Protein AF-A0A7V4T640-F1 (afdb_monomer_lite)

pLDDT: mean 89.94, std 7.11, range [56.88, 97.62]

Secondary structure (DSSP, 8-state):
-HHHHHHHHHHHHHHGGGGS-TT-HHHHHHHHHHHHHHHHHHHHH-TTT-TT------S-TTSHHHHHHHHHHHHHH-HHHHHHHHHHHHHHH-----TTTTTHHHHHHHTSHHHHHHHHHHHHHS-TT---

Radius of gyration: 20.15 Å; chains: 1; bounding box: 39×39×56 Å

Structure (mmCIF, N/CA/C/O backbone):
data_AF-A0A7V4T640-F1
#
_entry.id   AF-A0A7V4T640-F1
#
loop_
_atom_site.group_PDB
_atom_site.id
_atom_site.type_symbol
_atom_site.label_atom_id
_atom_site.label_alt_id
_atom_site.label_comp_id
_atom_site.label_asym_id
_atom_site.label_entity_id
_atom_site.label_seq_id
_atom_site.pdbx_PDB_ins_code
_atom_site.Cartn_x
_atom_site.Cartn_y
_atom_site.Cartn_z
_atom_site.occupancy
_atom_site.B_iso_or_equiv
_atom_site.auth_seq_id
_atom_site.auth_comp_id
_atom_site.auth_asym_id
_atom_site.auth_atom_id
_atom_site.pdbx_PDB_model_num
ATOM 1 N N . MET A 1 1 ? 20.403 11.510 8.994 1.00 77.81 1 MET A N 1
ATOM 2 C CA . MET A 1 1 ? 19.279 12.417 8.668 1.00 77.81 1 MET A CA 1
ATOM 3 C C . MET A 1 1 ? 18.228 11.742 7.777 1.00 77.81 1 MET A C 1
ATOM 5 O O . MET A 1 1 ? 17.092 11.651 8.213 1.00 77.81 1 MET A O 1
ATOM 9 N N . PHE A 1 2 ? 18.583 11.184 6.607 1.00 89.44 2 PHE A N 1
ATOM 10 C CA . PHE A 1 2 ? 17.614 10.564 5.676 1.00 89.44 2 PHE A CA 1
ATOM 11 C C . PHE A 1 2 ? 16.810 9.381 6.238 1.00 89.44 2 PHE A C 1
ATOM 13 O O . PHE A 1 2 ? 15.598 9.355 6.077 1.00 89.44 2 PHE A O 1
ATOM 20 N N . VAL A 1 3 ? 17.445 8.433 6.938 1.00 92.88 3 VAL A N 1
ATOM 21 C CA . VAL A 1 3 ? 16.736 7.265 7.506 1.00 92.88 3 VAL A CA 1
ATOM 22 C C . VAL A 1 3 ? 15.681 7.684 8.534 1.00 92.88 3 VAL A C 1
ATOM 24 O O . VAL A 1 3 ? 14.588 7.137 8.541 1.00 92.88 3 VAL A O 1
ATOM 27 N N . GLY A 1 4 ? 15.979 8.692 9.362 1.00 95.12 4 GLY A N 1
ATOM 28 C CA . GLY A 1 4 ? 15.017 9.231 10.328 1.00 95.12 4 GLY A CA 1
ATOM 29 C C . GLY A 1 4 ? 13.835 9.927 9.650 1.00 95.12 4 GLY A C 1
ATOM 30 O O . GLY A 1 4 ? 12.693 9.660 10.006 1.00 95.12 4 GLY A O 1
ATOM 31 N N . LEU A 1 5 ? 14.099 10.756 8.631 1.00 95.69 5 LEU A N 1
ATOM 32 C CA . LEU A 1 5 ? 13.056 11.435 7.855 1.00 95.69 5 LEU A CA 1
ATOM 33 C C . LEU A 1 5 ? 12.131 10.431 7.150 1.00 95.69 5 LEU A C 1
ATOM 35 O O . LEU A 1 5 ? 10.918 10.476 7.336 1.00 95.69 5 LEU A O 1
ATOM 39 N N . PHE A 1 6 ? 12.693 9.498 6.376 1.00 93.25 6 PHE A N 1
ATOM 40 C CA . PHE A 1 6 ? 11.899 8.492 5.663 1.00 93.25 6 PHE A CA 1
ATOM 41 C C . PHE A 1 6 ? 11.215 7.506 6.615 1.00 93.25 6 PHE A C 1
ATOM 43 O O . PHE A 1 6 ? 10.091 7.090 6.348 1.00 93.25 6 PHE A O 1
ATOM 50 N N . GLY A 1 7 ? 11.846 7.182 7.748 1.00 95.19 7 GLY A N 1
ATOM 51 C CA . GLY A 1 7 ? 11.229 6.385 8.805 1.00 95.19 7 GLY A CA 1
ATOM 52 C C . GLY A 1 7 ? 10.002 7.071 9.408 1.00 95.19 7 GLY A C 1
ATOM 53 O O . GLY A 1 7 ? 8.974 6.427 9.595 1.00 95.19 7 GLY A O 1
ATOM 54 N N . MET A 1 8 ? 10.068 8.385 9.645 1.00 95.56 8 MET A N 1
ATOM 55 C CA . MET A 1 8 ? 8.925 9.158 10.136 1.00 95.56 8 MET A CA 1
ATOM 56 C C . MET A 1 8 ? 7.799 9.237 9.098 1.00 95.56 8 MET A C 1
ATOM 58 O O . MET A 1 8 ? 6.649 8.996 9.453 1.00 95.56 8 MET A O 1
ATOM 62 N N . ILE A 1 9 ? 8.117 9.483 7.821 1.00 94.62 9 ILE A N 1
ATOM 63 C CA . ILE A 1 9 ? 7.123 9.478 6.730 1.00 94.62 9 ILE A CA 1
ATOM 64 C C . ILE A 1 9 ? 6.413 8.118 6.652 1.00 94.62 9 ILE A C 1
ATOM 66 O O . ILE A 1 9 ? 5.186 8.065 6.581 1.00 94.62 9 ILE A O 1
ATOM 70 N N . ALA A 1 10 ? 7.165 7.015 6.720 1.00 93.12 10 ALA A N 1
ATOM 71 C CA . ALA A 1 10 ? 6.593 5.671 6.722 1.00 93.12 10 ALA A CA 1
ATOM 72 C C . ALA A 1 10 ? 5.712 5.418 7.958 1.00 93.12 10 ALA A C 1
ATOM 74 O O . ALA A 1 10 ? 4.621 4.870 7.822 1.00 93.12 10 ALA A O 1
ATOM 75 N N . SER A 1 11 ? 6.149 5.853 9.144 1.00 94.88 11 SER A N 1
ATOM 76 C CA . SER A 1 11 ? 5.387 5.721 10.394 1.00 94.88 11 SER A CA 1
ATOM 77 C C . SER A 1 11 ? 4.051 6.469 10.341 1.00 94.88 11 SER A C 1
ATOM 79 O O . SER A 1 11 ? 3.015 5.897 10.672 1.00 94.88 11 SER A O 1
ATOM 81 N N . VAL A 1 12 ? 4.052 7.714 9.849 1.00 94.44 12 VAL A N 1
ATOM 82 C CA . VAL A 1 12 ? 2.828 8.512 9.650 1.00 94.44 12 VAL A CA 1
ATOM 83 C C . VAL A 1 12 ? 1.911 7.874 8.602 1.00 94.44 12 VAL A C 1
ATOM 85 O O . VAL A 1 12 ? 0.696 7.883 8.752 1.00 94.44 12 VAL A O 1
ATOM 88 N N . GLY A 1 13 ? 2.465 7.265 7.552 1.00 92.44 13 GLY A N 1
ATOM 89 C CA . GLY A 1 13 ? 1.666 6.485 6.605 1.00 92.44 13 GLY A CA 1
ATOM 90 C C . GLY A 1 13 ? 0.991 5.283 7.275 1.00 92.44 13 GLY A C 1
ATOM 91 O O . GLY A 1 13 ? -0.216 5.087 7.130 1.00 92.44 13 GLY A O 1
ATOM 92 N N . LEU A 1 14 ? 1.761 4.509 8.045 1.00 93.75 14 LEU A N 1
ATOM 93 C CA . LEU A 1 14 ? 1.299 3.308 8.744 1.00 93.75 14 LEU A CA 1
ATOM 94 C C . LEU A 1 14 ? 0.318 3.599 9.884 1.00 93.75 14 LEU A C 1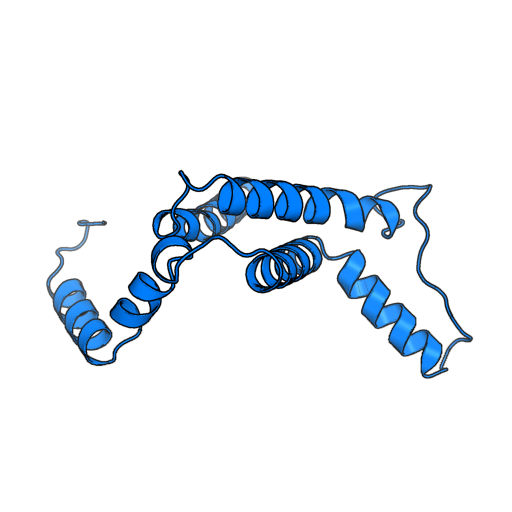
ATOM 96 O O . LEU A 1 14 ? -0.506 2.737 10.184 1.00 93.75 14 LEU A O 1
ATOM 100 N N . SER A 1 15 ? 0.357 4.779 10.511 1.00 93.62 15 SER A N 1
ATOM 101 C CA . SER A 1 15 ? -0.591 5.126 11.578 1.00 93.62 15 SER A CA 1
ATOM 102 C C . SER A 1 15 ? -2.040 5.172 11.083 1.00 93.62 15 SER A C 1
ATOM 104 O O . SER A 1 15 ? -2.945 4.893 11.862 1.00 93.62 15 SER A O 1
ATOM 106 N N . ASN A 1 16 ? -2.275 5.379 9.781 1.00 90.94 16 ASN A N 1
ATOM 107 C CA . ASN A 1 16 ? -3.607 5.237 9.180 1.00 90.94 16 ASN A CA 1
ATOM 108 C C . ASN A 1 16 ? -4.167 3.808 9.278 1.00 90.94 16 ASN A C 1
ATOM 110 O O . ASN A 1 16 ? -5.369 3.614 9.154 1.00 90.94 16 ASN A O 1
ATOM 114 N N . LEU A 1 17 ? -3.343 2.786 9.527 1.00 92.62 17 LEU A N 1
ATOM 115 C CA . LEU A 1 17 ? -3.848 1.432 9.775 1.00 92.62 17 LEU A CA 1
ATOM 116 C C . LEU A 1 17 ? -4.503 1.294 11.156 1.00 92.62 17 LEU A C 1
ATOM 118 O O . LEU A 1 17 ? -5.201 0.314 11.391 1.00 92.62 17 LEU A O 1
ATOM 122 N N . GLN A 1 18 ? -4.324 2.264 12.061 1.00 91.94 18 GLN A N 1
ATOM 123 C CA . GLN A 1 18 ? -4.932 2.236 13.397 1.00 91.94 18 GLN A CA 1
ATOM 124 C C . GLN A 1 18 ? -6.459 2.388 13.361 1.00 91.94 18 GLN A C 1
ATOM 126 O O . GLN A 1 18 ? -7.134 1.901 14.263 1.00 91.94 18 GLN A O 1
ATOM 131 N N . ILE A 1 19 ? -7.008 3.028 12.324 1.00 90.88 19 ILE A N 1
ATOM 132 C CA . ILE A 1 19 ? -8.461 3.154 12.118 1.00 90.88 19 ILE A CA 1
ATOM 133 C C . ILE A 1 19 ? -9.066 1.948 11.379 1.00 90.88 19 ILE A C 1
ATOM 135 O O . ILE A 1 19 ? -10.283 1.859 11.238 1.00 90.88 19 ILE A O 1
ATOM 139 N N . VAL A 1 20 ? -8.234 1.021 10.896 1.00 92.25 20 VAL A N 1
ATOM 140 C CA . VAL A 1 20 ? -8.653 -0.207 10.208 1.00 92.25 20 VAL A CA 1
ATOM 141 C C . VAL A 1 20 ? -8.743 -1.345 11.226 1.00 92.25 20 VAL A C 1
ATOM 143 O O . VAL A 1 20 ? -7.915 -1.459 12.130 1.00 92.25 20 VAL A O 1
ATOM 146 N N . ASN A 1 21 ? -9.719 -2.245 11.077 1.00 94.12 21 ASN A N 1
ATOM 147 C CA . ASN A 1 21 ? -9.809 -3.417 11.946 1.00 94.12 21 ASN A CA 1
ATOM 148 C C . ASN A 1 21 ? -8.707 -4.439 11.605 1.00 94.12 21 ASN A C 1
ATOM 150 O O . ASN A 1 21 ? -8.853 -5.252 10.686 1.00 94.12 21 ASN A O 1
ATOM 154 N N . MET A 1 22 ? -7.623 -4.417 12.384 1.00 93.94 22 MET A N 1
ATOM 155 C CA . MET A 1 22 ? -6.474 -5.324 12.256 1.00 93.94 22 MET A CA 1
ATOM 156 C C . MET A 1 22 ? -6.698 -6.718 12.869 1.00 93.94 22 MET A C 1
ATOM 158 O O . MET A 1 22 ? -5.821 -7.568 12.760 1.00 93.94 22 MET A O 1
ATOM 162 N N . ASN A 1 23 ? -7.862 -6.996 13.469 1.00 93.38 23 ASN A N 1
ATOM 163 C CA . ASN A 1 23 ? -8.237 -8.357 13.881 1.00 93.38 23 ASN A CA 1
ATOM 164 C C . ASN A 1 23 ? -8.902 -9.148 12.744 1.00 93.38 23 ASN A C 1
ATOM 166 O O . ASN A 1 23 ? -9.020 -10.372 12.823 1.00 93.38 23 ASN A O 1
ATOM 170 N N . ASN A 1 24 ? -9.344 -8.470 11.680 1.00 93.19 24 ASN A N 1
ATOM 171 C CA . ASN A 1 24 ? -9.904 -9.134 10.513 1.00 93.19 24 ASN A CA 1
ATOM 172 C C . ASN A 1 24 ? -8.767 -9.738 9.667 1.00 93.19 24 ASN A C 1
ATOM 174 O O . ASN A 1 24 ? -7.940 -9.019 9.099 1.00 93.19 24 ASN A O 1
ATOM 178 N N . SER A 1 25 ? -8.744 -11.070 9.554 1.00 95.00 25 SER A N 1
ATOM 179 C CA . SER A 1 25 ? -7.719 -11.809 8.804 1.00 95.00 25 SER A CA 1
ATOM 180 C C . SER A 1 25 ? -7.634 -11.392 7.335 1.00 95.00 25 SER A C 1
ATOM 182 O O . SER A 1 25 ? -6.540 -11.377 6.771 1.00 95.00 25 SER A O 1
ATOM 184 N N . ARG A 1 26 ? -8.753 -10.978 6.726 1.00 95.06 26 ARG A N 1
ATOM 185 C CA . ARG A 1 26 ? -8.788 -10.453 5.356 1.00 95.06 26 ARG A CA 1
ATOM 186 C C . ARG A 1 26 ? -7.995 -9.150 5.236 1.00 95.06 26 ARG A C 1
ATOM 188 O O . ARG A 1 26 ? -7.251 -8.995 4.274 1.00 95.06 26 ARG A O 1
ATOM 195 N N . ASN A 1 27 ? -8.102 -8.236 6.202 1.00 94.94 27 ASN A N 1
ATOM 196 C CA . ASN A 1 27 ? -7.353 -6.973 6.178 1.00 94.94 27 ASN A CA 1
ATOM 197 C C . ASN A 1 27 ? -5.852 -7.214 6.376 1.00 94.94 27 ASN A C 1
ATOM 199 O O . ASN A 1 27 ? -5.041 -6.697 5.608 1.00 94.94 27 ASN A O 1
ATOM 203 N N . LEU A 1 28 ? -5.489 -8.062 7.345 1.00 95.25 28 LEU A N 1
ATOM 204 C CA . LEU A 1 28 ? -4.097 -8.467 7.569 1.00 95.25 28 LEU A CA 1
ATOM 205 C C . LEU A 1 28 ? -3.480 -9.108 6.321 1.00 95.25 28 LEU A C 1
ATOM 207 O O . LEU A 1 28 ? -2.352 -8.781 5.952 1.00 95.25 28 LEU A O 1
ATOM 211 N N . PHE A 1 29 ? -4.230 -9.988 5.654 1.00 95.94 29 PHE A N 1
ATOM 212 C CA . PHE A 1 29 ? -3.798 -10.630 4.418 1.00 95.94 29 PHE A CA 1
ATOM 213 C C . PHE A 1 29 ? -3.522 -9.610 3.308 1.00 95.94 29 PHE A C 1
ATOM 215 O O . PHE A 1 29 ? -2.461 -9.663 2.689 1.00 95.94 29 PHE A O 1
ATOM 222 N N . ILE A 1 30 ? -4.437 -8.660 3.084 1.00 96.75 30 ILE A N 1
ATOM 223 C CA . ILE A 1 30 ? -4.281 -7.628 2.049 1.00 96.75 30 ILE A CA 1
ATOM 224 C C . ILE A 1 30 ? -3.050 -6.769 2.317 1.00 96.75 30 ILE A C 1
ATOM 226 O O . ILE A 1 30 ? -2.252 -6.561 1.407 1.00 96.75 30 ILE A O 1
ATOM 230 N N . ILE A 1 31 ? -2.877 -6.308 3.556 1.00 95.88 31 ILE A N 1
ATOM 231 C CA . ILE A 1 31 ? -1.737 -5.474 3.949 1.00 95.88 31 ILE A CA 1
ATOM 232 C C . ILE A 1 31 ? -0.431 -6.237 3.716 1.00 95.88 31 ILE A C 1
ATOM 234 O O . ILE A 1 31 ? 0.456 -5.741 3.020 1.00 95.88 31 ILE A O 1
ATOM 238 N N . GLY A 1 32 ? -0.327 -7.459 4.246 1.00 95.81 32 GLY A N 1
ATOM 239 C CA . GLY A 1 32 ? 0.874 -8.280 4.107 1.00 95.81 32 GLY A CA 1
ATOM 240 C C . GLY A 1 32 ? 1.217 -8.574 2.647 1.00 95.81 32 GLY A C 1
ATOM 241 O O . GLY A 1 32 ? 2.362 -8.389 2.231 1.00 95.81 32 GLY A O 1
ATOM 242 N N . LEU A 1 33 ? 0.221 -8.972 1.851 1.00 97.38 33 LEU A N 1
ATOM 243 C CA . LEU A 1 33 ? 0.413 -9.278 0.437 1.00 97.38 33 LEU A CA 1
ATOM 244 C C . LEU A 1 33 ? 0.795 -8.029 -0.368 1.00 97.38 33 LEU A C 1
ATOM 246 O O . LEU A 1 33 ? 1.745 -8.080 -1.144 1.00 97.38 33 LEU A O 1
ATOM 250 N N . ALA A 1 34 ? 0.112 -6.900 -0.160 1.00 97.44 34 ALA A N 1
ATOM 251 C CA . ALA A 1 34 ? 0.397 -5.659 -0.873 1.00 97.44 34 ALA A CA 1
ATOM 252 C C . ALA A 1 34 ? 1.809 -5.134 -0.575 1.00 97.44 34 ALA A C 1
ATOM 254 O O . ALA A 1 34 ? 2.530 -4.777 -1.508 1.00 97.44 34 ALA A O 1
ATOM 255 N N . PHE A 1 35 ? 2.234 -5.142 0.695 1.00 95.94 35 PHE A N 1
ATOM 256 C CA . PHE A 1 35 ? 3.598 -4.755 1.066 1.00 95.94 35 PHE A CA 1
ATOM 257 C C . PHE A 1 35 ? 4.640 -5.677 0.438 1.00 95.94 35 PHE A C 1
ATOM 259 O O . PHE A 1 35 ? 5.625 -5.194 -0.121 1.00 95.94 35 PHE A O 1
ATOM 266 N N . PHE A 1 36 ? 4.420 -6.992 0.490 1.00 96.62 36 PHE A N 1
ATOM 267 C CA . PHE A 1 36 ? 5.350 -7.940 -0.112 1.00 96.62 36 PHE A CA 1
ATOM 268 C C . PHE A 1 36 ? 5.448 -7.743 -1.630 1.00 96.62 36 PHE A C 1
ATOM 270 O O . PHE A 1 36 ? 6.555 -7.648 -2.156 1.00 96.62 36 PHE A O 1
ATOM 277 N N . CYS A 1 37 ? 4.317 -7.578 -2.324 1.00 96.69 37 CYS A N 1
ATOM 278 C CA . CYS A 1 37 ? 4.290 -7.281 -3.756 1.00 96.69 37 CYS A CA 1
ATOM 279 C C . CYS A 1 37 ? 5.017 -5.972 -4.098 1.00 96.69 37 CYS A C 1
ATOM 281 O O . CYS A 1 37 ? 5.780 -5.937 -5.062 1.00 96.69 37 CYS A O 1
ATOM 283 N N . GLY A 1 38 ? 4.832 -4.909 -3.312 1.00 95.62 38 GLY A N 1
ATOM 284 C CA . GLY A 1 38 ? 5.524 -3.635 -3.522 1.00 95.62 38 GLY A CA 1
ATOM 285 C C . GLY A 1 38 ? 7.039 -3.704 -3.362 1.00 95.62 38 GLY A C 1
ATOM 286 O O . GLY A 1 38 ? 7.756 -2.907 -3.963 1.00 95.62 38 GLY A O 1
ATOM 287 N N . LEU A 1 39 ? 7.537 -4.671 -2.592 1.00 93.88 39 LEU A N 1
ATOM 288 C CA . LEU A 1 39 ? 8.967 -4.942 -2.457 1.00 93.88 39 LEU A CA 1
ATOM 289 C C . LEU A 1 39 ? 9.473 -5.910 -3.540 1.00 93.88 39 LEU A C 1
ATOM 291 O O . LEU A 1 39 ? 10.582 -5.740 -4.044 1.00 93.88 39 LEU A O 1
ATOM 295 N N . SER A 1 40 ? 8.674 -6.913 -3.919 1.00 94.25 40 SER A N 1
ATOM 296 C CA . SER A 1 40 ? 9.105 -8.001 -4.803 1.00 94.25 40 SER A CA 1
ATOM 297 C C . SER A 1 40 ? 8.954 -7.690 -6.293 1.00 94.25 40 SER A C 1
ATOM 299 O O . SER A 1 40 ? 9.811 -8.069 -7.088 1.00 94.25 40 SER A O 1
ATOM 301 N N . VAL A 1 41 ? 7.875 -7.018 -6.702 1.00 94.81 41 VAL A N 1
ATOM 302 C CA . VAL A 1 41 ? 7.583 -6.750 -8.120 1.00 94.81 41 VAL A CA 1
ATOM 303 C C . VAL A 1 41 ? 8.628 -5.822 -8.743 1.00 94.81 41 VAL A C 1
ATOM 305 O O . VAL A 1 41 ? 9.158 -6.190 -9.795 1.00 94.81 41 VAL A O 1
ATOM 308 N N . PRO A 1 42 ? 9.036 -4.700 -8.110 1.00 94.00 42 PRO A N 1
ATOM 309 C CA . PRO A 1 42 ? 10.096 -3.865 -8.667 1.00 94.00 42 PRO A CA 1
ATOM 310 C C . PRO A 1 42 ? 11.397 -4.626 -8.906 1.00 94.00 42 PRO A C 1
ATOM 312 O O . PRO A 1 42 ? 12.087 -4.347 -9.880 1.00 94.00 42 PRO A O 1
ATOM 315 N N . TYR A 1 43 ? 11.717 -5.618 -8.069 1.00 93.06 43 TYR A N 1
ATOM 316 C CA . TYR A 1 43 ? 12.918 -6.437 -8.227 1.00 93.06 43 TYR A CA 1
ATOM 317 C C . TYR A 1 43 ? 12.920 -7.252 -9.532 1.00 93.06 43 TYR A C 1
ATOM 319 O O . TYR A 1 43 ? 13.978 -7.481 -10.112 1.00 93.06 43 TYR A O 1
ATOM 327 N N . HIS A 1 44 ? 11.746 -7.662 -10.022 1.00 92.31 44 HIS A N 1
ATOM 328 C CA . HIS A 1 44 ? 11.621 -8.420 -11.269 1.00 92.31 44 HIS A CA 1
ATOM 329 C C . HIS A 1 44 ? 11.722 -7.539 -12.521 1.00 92.31 44 HIS A C 1
ATOM 331 O O . HIS A 1 44 ? 12.205 -7.995 -13.554 1.00 92.31 44 HIS A O 1
ATOM 337 N N . PHE A 1 45 ? 11.279 -6.283 -12.442 1.00 92.25 45 PHE A N 1
ATOM 338 C CA . PHE A 1 45 ? 11.185 -5.403 -13.611 1.00 92.25 45 PHE A CA 1
ATOM 339 C C . PHE A 1 45 ? 12.273 -4.331 -13.667 1.00 92.25 45 PHE A C 1
ATOM 341 O O . PHE A 1 45 ? 12.466 -3.745 -14.726 1.00 92.25 45 PHE A O 1
ATOM 348 N N . ASN A 1 46 ? 12.984 -4.047 -12.570 1.00 92.81 46 ASN A N 1
ATOM 349 C CA . ASN A 1 46 ? 13.975 -2.973 -12.503 1.00 92.81 46 ASN A CA 1
ATOM 350 C C . ASN A 1 46 ? 15.415 -3.504 -12.689 1.00 92.81 46 ASN A C 1
ATOM 352 O O . ASN A 1 46 ? 15.957 -4.111 -11.759 1.00 92.81 46 ASN A O 1
ATOM 356 N N . PRO A 1 47 ? 16.087 -3.206 -13.820 1.00 88.69 47 PRO A N 1
ATOM 357 C CA . PRO A 1 47 ? 17.472 -3.625 -14.067 1.00 88.69 47 PRO A CA 1
ATOM 358 C C . PRO A 1 47 ? 18.492 -3.055 -13.076 1.00 88.69 47 PRO A C 1
ATOM 360 O O . PRO A 1 47 ? 19.584 -3.596 -12.939 1.00 88.69 47 PRO A O 1
ATOM 363 N N . MET A 1 48 ? 18.152 -1.975 -12.361 1.00 88.44 48 MET A N 1
ATOM 364 C CA . MET A 1 48 ? 19.007 -1.426 -11.304 1.00 88.44 48 MET A CA 1
ATOM 365 C C . MET A 1 48 ? 18.952 -2.248 -10.010 1.00 88.44 48 MET A C 1
AT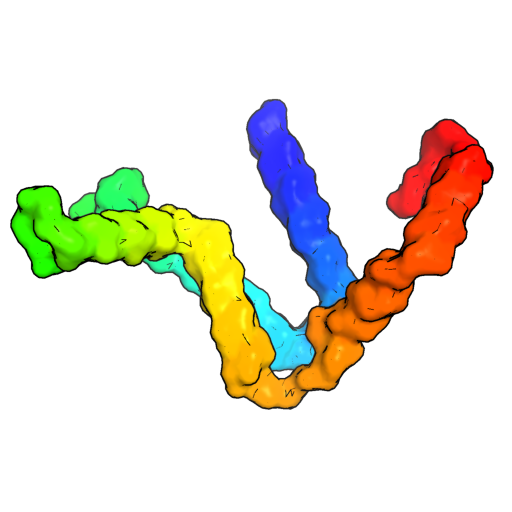OM 367 O O . MET A 1 48 ? 19.860 -2.142 -9.191 1.00 88.44 48 MET A O 1
ATOM 371 N N . LEU A 1 49 ? 17.894 -3.042 -9.807 1.00 87.69 49 LEU A N 1
ATOM 372 C CA . LEU A 1 49 ? 17.710 -3.873 -8.612 1.00 87.69 49 LEU A CA 1
ATOM 373 C C . LEU A 1 49 ? 18.158 -5.323 -8.833 1.00 87.69 49 LEU A C 1
ATOM 375 O O . LEU A 1 49 ? 18.610 -5.969 -7.888 1.00 87.69 49 LEU A O 1
ATOM 379 N N . SER A 1 50 ? 18.050 -5.836 -10.061 1.00 89.50 50 SER A N 1
ATOM 380 C CA . SER A 1 50 ? 18.449 -7.202 -10.402 1.00 89.50 50 SER A CA 1
ATOM 381 C C . SER A 1 50 ? 19.023 -7.296 -11.811 1.00 89.50 50 SER A C 1
ATOM 383 O O . SER A 1 50 ? 18.437 -6.793 -12.765 1.00 89.50 50 SER A O 1
ATOM 385 N N . ALA A 1 51 ? 20.128 -8.032 -11.958 1.00 87.19 51 ALA A N 1
ATOM 386 C CA . ALA A 1 51 ? 20.709 -8.344 -13.266 1.00 87.19 51 ALA A CA 1
ATOM 387 C C . ALA A 1 51 ? 19.811 -9.262 -14.117 1.00 87.19 51 ALA A C 1
ATOM 389 O O . ALA A 1 51 ? 19.928 -9.274 -15.337 1.00 87.19 51 ALA A O 1
ATOM 390 N N . ASN A 1 52 ? 18.905 -10.008 -13.476 1.00 89.19 52 ASN A N 1
ATOM 391 C CA . ASN A 1 52 ? 17.943 -10.888 -14.143 1.00 89.19 52 ASN A CA 1
ATOM 392 C C . ASN A 1 52 ? 16.589 -10.201 -14.383 1.00 89.19 52 ASN A C 1
ATOM 394 O O . ASN A 1 52 ? 15.614 -10.881 -14.705 1.00 89.19 52 ASN A O 1
ATOM 398 N N . ALA A 1 53 ? 16.494 -8.885 -14.167 1.00 89.81 53 ALA A N 1
ATOM 399 C CA . ALA A 1 53 ? 15.248 -8.167 -14.377 1.00 89.81 53 ALA A CA 1
ATOM 400 C C . ALA A 1 53 ? 14.853 -8.169 -15.859 1.00 89.81 53 ALA A C 1
ATOM 402 O O . ALA A 1 53 ? 15.701 -8.041 -16.744 1.00 89.81 53 ALA A O 1
ATOM 403 N N . VAL A 1 54 ? 13.552 -8.268 -16.119 1.00 89.00 54 VAL A N 1
ATOM 404 C CA . VAL A 1 54 ? 12.991 -8.301 -17.472 1.00 89.00 54 VAL A CA 1
ATOM 405 C C . VAL A 1 54 ? 12.240 -6.990 -17.720 1.00 89.00 54 VAL A C 1
ATOM 407 O O . VAL A 1 54 ? 11.080 -6.874 -17.323 1.00 89.00 54 VAL A O 1
ATOM 410 N N . PRO A 1 55 ? 12.874 -5.972 -18.332 1.00 87.25 55 PRO A N 1
ATOM 411 C CA . PRO A 1 55 ? 12.184 -4.733 -18.664 1.00 87.25 55 PRO A CA 1
ATOM 412 C C . PRO A 1 55 ? 11.119 -4.980 -19.739 1.00 87.25 55 PRO A C 1
ATOM 414 O O . PRO A 1 55 ? 11.311 -5.767 -20.669 1.00 87.25 55 PRO A O 1
ATOM 417 N N . LEU A 1 56 ? 9.996 -4.278 -19.631 1.00 87.38 56 LEU A N 1
ATOM 418 C CA . LEU A 1 56 ? 8.922 -4.332 -20.611 1.00 87.38 56 LEU A CA 1
ATOM 419 C C . LEU A 1 56 ? 9.308 -3.533 -21.858 1.00 87.38 56 LEU A C 1
ATOM 421 O O . LEU A 1 56 ? 9.398 -2.304 -21.817 1.00 87.38 56 LEU A O 1
ATOM 425 N N . VAL A 1 57 ? 9.476 -4.232 -22.981 1.00 86.62 57 VAL A N 1
ATOM 426 C CA . VAL A 1 57 ? 9.648 -3.631 -24.310 1.00 86.62 57 VAL A CA 1
ATOM 427 C C . VAL A 1 57 ? 8.691 -4.317 -25.277 1.00 86.62 57 VAL A C 1
ATOM 429 O O . VAL A 1 57 ? 8.955 -5.415 -25.762 1.00 86.62 57 VAL A O 1
ATOM 432 N N . TRP A 1 58 ? 7.537 -3.694 -25.513 1.00 86.56 58 TRP A N 1
ATOM 433 C CA . TRP A 1 58 ? 6.463 -4.281 -26.326 1.00 86.56 58 TRP A CA 1
ATOM 434 C C . TRP A 1 58 ? 6.438 -3.822 -27.787 1.00 86.56 58 TRP A C 1
ATOM 436 O O . TRP A 1 58 ? 5.722 -4.416 -28.589 1.00 86.56 58 TRP A O 1
ATOM 446 N N . GLY A 1 59 ? 7.176 -2.773 -28.157 1.00 85.56 59 GLY A N 1
ATOM 447 C CA . GLY A 1 59 ? 7.125 -2.223 -29.511 1.00 85.56 59 GLY A CA 1
ATOM 448 C C . GLY A 1 59 ? 8.314 -1.339 -29.862 1.00 85.56 59 GLY A C 1
ATOM 449 O O . GLY A 1 59 ? 9.171 -1.058 -29.028 1.00 85.56 59 GLY A O 1
ATOM 450 N N . GLU A 1 60 ? 8.353 -0.890 -31.115 1.00 87.25 60 GLU A N 1
ATOM 451 C CA . GLU A 1 60 ? 9.433 -0.045 -31.627 1.00 87.25 60 GLU A CA 1
ATOM 452 C C . GLU A 1 60 ? 9.430 1.357 -31.002 1.00 87.25 60 GLU A C 1
ATOM 454 O O . GLU A 1 60 ? 8.388 1.888 -30.591 1.00 87.25 60 GLU A O 1
ATOM 459 N N . ALA A 1 61 ? 10.610 1.979 -30.956 1.00 83.06 61 ALA A N 1
ATOM 460 C CA . ALA A 1 61 ? 10.792 3.321 -30.419 1.00 83.06 61 ALA A CA 1
ATOM 461 C C . ALA A 1 61 ? 9.898 4.341 -31.146 1.00 83.06 61 ALA A C 1
ATOM 463 O O . ALA A 1 61 ? 9.847 4.388 -32.371 1.00 83.06 61 ALA A O 1
ATOM 464 N N . GLY A 1 62 ? 9.181 5.166 -30.379 1.00 84.50 62 GLY A N 1
ATOM 465 C CA . GLY A 1 62 ? 8.241 6.161 -30.911 1.00 84.50 62 GLY A CA 1
ATOM 466 C C . GLY A 1 62 ? 6.833 5.634 -31.211 1.00 84.50 62 GLY A C 1
ATOM 467 O O . GLY A 1 62 ? 5.939 6.436 -31.471 1.00 84.50 62 GLY A O 1
ATOM 468 N N . SER A 1 63 ? 6.591 4.322 -31.126 1.00 92.69 63 SER A N 1
ATOM 469 C CA . SER A 1 63 ? 5.237 3.769 -31.252 1.00 92.69 63 SER A CA 1
ATOM 470 C C . SER A 1 63 ? 4.392 4.018 -29.996 1.00 92.69 63 SER A C 1
ATOM 472 O O . SER A 1 63 ? 4.901 4.036 -28.872 1.00 92.69 63 SER A O 1
ATOM 474 N N . LEU A 1 64 ? 3.068 4.130 -30.170 1.00 91.19 64 LEU A N 1
ATOM 475 C CA . LEU A 1 64 ? 2.118 4.201 -29.051 1.00 91.19 64 LEU A CA 1
ATOM 476 C C . LEU A 1 64 ? 2.246 2.980 -28.124 1.00 91.19 64 LEU A C 1
ATOM 478 O O . LEU A 1 64 ? 2.173 3.115 -26.905 1.00 91.19 64 LEU A O 1
ATOM 482 N N . VAL A 1 65 ? 2.504 1.801 -28.699 1.00 92.50 65 VAL A N 1
ATOM 483 C CA . VAL A 1 65 ? 2.713 0.548 -27.959 1.00 92.50 65 VAL A CA 1
ATOM 484 C C . VAL A 1 65 ? 3.935 0.640 -27.040 1.00 92.50 65 VAL A C 1
ATOM 486 O O . VAL A 1 65 ? 3.864 0.220 -25.886 1.00 92.50 65 VAL A O 1
ATOM 489 N N . ASN A 1 66 ? 5.032 1.252 -27.496 1.00 92.19 66 ASN A N 1
ATOM 490 C CA . ASN A 1 66 ? 6.214 1.455 -26.659 1.00 92.19 66 ASN A CA 1
ATOM 491 C C . ASN A 1 66 ? 5.978 2.492 -25.548 1.00 92.19 66 ASN A C 1
ATOM 493 O O . ASN A 1 66 ? 6.452 2.317 -24.429 1.00 92.19 66 ASN A O 1
ATOM 497 N N . THR A 1 67 ? 5.197 3.544 -25.808 1.00 92.81 67 THR A N 1
ATOM 498 C CA . THR A 1 67 ? 4.797 4.492 -24.754 1.00 92.81 67 THR A CA 1
ATOM 499 C C . THR A 1 67 ? 3.996 3.798 -23.654 1.00 92.81 67 THR A C 1
ATOM 501 O O . THR A 1 67 ? 4.279 4.005 -22.475 1.00 92.81 67 THR A O 1
ATOM 504 N N . LEU A 1 68 ? 3.050 2.925 -24.016 1.00 93.88 68 LEU A N 1
ATOM 505 C CA . LEU A 1 68 ? 2.329 2.107 -23.037 1.00 93.88 68 LEU A CA 1
ATOM 506 C C . LEU A 1 68 ? 3.289 1.196 -22.263 1.00 93.88 68 LEU A C 1
ATOM 508 O O . LEU A 1 68 ? 3.227 1.169 -21.036 1.00 93.88 68 LEU A O 1
ATOM 512 N N . SER A 1 69 ? 4.220 0.533 -22.956 1.00 93.88 69 SER A N 1
ATOM 513 C CA . SER A 1 69 ? 5.268 -0.291 -22.336 1.00 93.88 69 SER A CA 1
ATOM 514 C C . SER A 1 69 ? 6.027 0.477 -21.249 1.00 93.88 69 SER A C 1
ATOM 516 O O . SER A 1 69 ? 6.172 -0.012 -20.132 1.00 93.88 69 SER A O 1
ATOM 518 N N . ASN A 1 70 ? 6.427 1.720 -21.533 1.00 93.69 70 ASN A N 1
ATOM 519 C CA . ASN A 1 70 ? 7.133 2.579 -20.581 1.00 93.69 70 ASN A CA 1
ATOM 520 C C . ASN A 1 70 ? 6.268 2.985 -19.380 1.00 93.69 70 ASN A C 1
ATOM 522 O O . ASN A 1 70 ? 6.773 3.054 -18.261 1.00 93.69 70 ASN A O 1
ATOM 526 N N . ILE A 1 71 ? 4.972 3.235 -19.587 1.00 94.75 71 ILE A N 1
ATOM 527 C CA . ILE A 1 71 ? 4.038 3.539 -18.493 1.00 94.75 71 ILE A CA 1
ATOM 528 C C . ILE A 1 71 ? 3.915 2.328 -17.561 1.00 94.75 71 ILE A C 1
ATOM 530 O O . ILE A 1 71 ? 4.069 2.469 -16.347 1.00 94.75 71 ILE A O 1
ATOM 534 N N . PHE A 1 72 ? 3.698 1.131 -18.114 1.00 94.31 72 PHE A N 1
ATOM 535 C CA . PHE A 1 72 ? 3.641 -0.097 -17.317 1.00 94.31 72 PHE A CA 1
ATOM 536 C C . PHE A 1 72 ? 4.968 -0.372 -16.608 1.00 94.31 72 PHE A C 1
ATOM 538 O O . PHE A 1 72 ? 4.972 -0.699 -15.422 1.00 94.31 72 PHE A O 1
ATOM 545 N N . GLN A 1 73 ? 6.091 -0.164 -17.294 1.00 94.50 73 GLN A N 1
ATOM 546 C CA . GLN A 1 73 ? 7.423 -0.276 -16.712 1.00 94.50 73 GLN A CA 1
ATOM 547 C C . GLN A 1 73 ? 7.596 0.672 -15.514 1.00 94.50 73 GLN A C 1
ATOM 549 O O . GLN A 1 73 ? 8.055 0.251 -14.451 1.00 94.50 73 GLN A O 1
ATOM 554 N N . ALA A 1 74 ? 7.200 1.940 -15.641 1.00 94.81 74 ALA A N 1
ATOM 555 C CA . ALA A 1 74 ? 7.285 2.912 -14.551 1.00 94.81 74 ALA A CA 1
ATOM 556 C C . ALA A 1 74 ? 6.436 2.493 -13.339 1.00 94.81 74 ALA A C 1
ATOM 558 O O . ALA A 1 74 ? 6.907 2.554 -12.203 1.00 94.81 74 ALA A O 1
ATOM 559 N N . ILE A 1 75 ? 5.215 2.002 -13.571 1.00 95.88 75 ILE A N 1
ATOM 560 C CA . ILE A 1 75 ? 4.332 1.526 -12.498 1.00 95.88 75 ILE A CA 1
ATOM 561 C C . ILE A 1 75 ? 4.944 0.313 -11.787 1.00 95.88 75 ILE A C 1
ATOM 563 O O . ILE A 1 75 ? 5.059 0.322 -10.563 1.00 95.88 75 ILE A O 1
ATOM 567 N N . LEU A 1 76 ? 5.378 -0.706 -12.534 1.00 94.50 76 LEU A N 1
ATOM 568 C CA . LEU A 1 76 ? 5.890 -1.961 -11.968 1.00 94.50 76 LEU A CA 1
ATOM 569 C C . LEU A 1 76 ? 7.229 -1.796 -11.244 1.00 94.50 76 LEU A C 1
ATOM 571 O O . LEU A 1 76 ? 7.516 -2.536 -10.307 1.00 94.50 76 LEU A O 1
ATOM 575 N N . THR A 1 77 ? 8.042 -0.820 -11.650 1.00 95.19 77 THR A N 1
ATOM 576 C CA . THR A 1 77 ? 9.299 -0.487 -10.961 1.00 95.19 77 THR A CA 1
ATOM 577 C C . THR A 1 77 ? 9.109 0.428 -9.750 1.00 95.19 77 THR A C 1
ATOM 579 O O . THR A 1 77 ? 10.023 0.544 -8.931 1.00 95.19 77 THR A O 1
ATOM 582 N N . THR A 1 78 ? 7.933 1.042 -9.585 1.00 95.56 78 THR A N 1
ATOM 583 C CA . THR A 1 78 ? 7.632 1.929 -8.456 1.00 95.56 78 THR A CA 1
ATOM 584 C C . THR A 1 78 ? 6.924 1.153 -7.351 1.00 95.56 78 THR A C 1
ATOM 586 O O . THR A 1 78 ? 5.708 0.969 -7.383 1.00 95.56 78 THR A O 1
ATOM 589 N N . GLY A 1 79 ? 7.671 0.737 -6.324 1.00 94.75 79 GLY A N 1
ATOM 590 C CA . GLY A 1 79 ? 7.139 -0.104 -5.241 1.00 94.75 79 GLY A CA 1
ATOM 591 C C . GLY A 1 79 ? 5.894 0.463 -4.553 1.00 94.75 79 GLY A C 1
ATOM 592 O O . GLY A 1 79 ? 4.935 -0.265 -4.328 1.00 94.75 79 GLY A O 1
ATOM 593 N N . MET A 1 80 ? 5.850 1.780 -4.311 1.00 94.94 80 MET A N 1
ATOM 594 C CA . MET A 1 80 ? 4.670 2.445 -3.735 1.00 94.94 80 MET A CA 1
ATOM 595 C C . MET A 1 80 ? 3.423 2.313 -4.622 1.00 94.94 80 MET A C 1
ATOM 597 O O . MET A 1 80 ? 2.334 2.068 -4.108 1.00 94.94 80 MET A O 1
ATOM 601 N N . ALA A 1 81 ? 3.581 2.442 -5.945 1.00 96.44 81 ALA A N 1
ATOM 602 C CA . ALA A 1 81 ? 2.476 2.312 -6.891 1.00 96.44 81 ALA A CA 1
ATOM 603 C C . ALA A 1 81 ? 1.951 0.873 -6.916 1.00 96.44 81 ALA A C 1
ATOM 605 O O . ALA A 1 81 ? 0.742 0.664 -6.841 1.00 96.44 81 ALA A O 1
ATOM 606 N N . VAL A 1 82 ? 2.851 -0.117 -6.942 1.00 97.25 82 VAL A N 1
ATOM 607 C CA . VAL A 1 82 ? 2.472 -1.534 -6.874 1.00 97.25 82 VAL A CA 1
ATOM 608 C C . VAL A 1 82 ? 1.721 -1.839 -5.576 1.00 97.25 82 VAL A C 1
ATOM 610 O O . VAL A 1 82 ? 0.636 -2.414 -5.641 1.00 97.25 82 VAL A O 1
ATOM 613 N N . THR A 1 83 ? 2.241 -1.422 -4.414 1.00 97.25 83 THR A N 1
ATOM 614 C CA . THR A 1 83 ? 1.556 -1.619 -3.124 1.00 97.25 83 THR A CA 1
ATOM 615 C 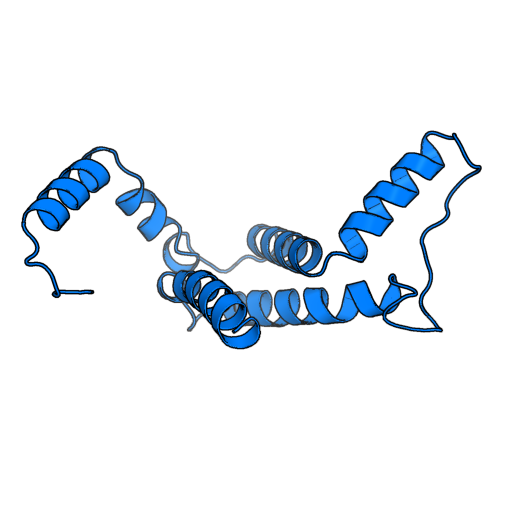C . THR A 1 83 ? 0.151 -1.024 -3.153 1.00 97.25 83 THR A C 1
ATOM 617 O O . THR A 1 83 ? -0.804 -1.706 -2.789 1.00 97.25 83 THR A O 1
ATOM 620 N N . ALA A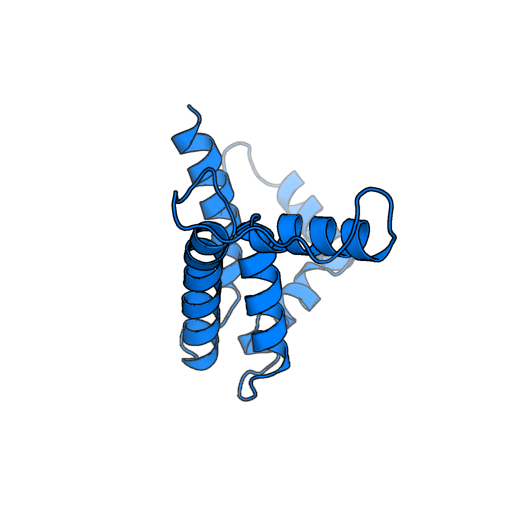 1 84 ? 0.009 0.223 -3.615 1.00 96.19 84 ALA A N 1
ATOM 621 C CA . ALA A 1 84 ? -1.275 0.918 -3.651 1.00 96.19 84 ALA A CA 1
ATOM 622 C C . ALA A 1 84 ? -2.284 0.232 -4.585 1.00 96.19 84 ALA A C 1
ATOM 624 O O . ALA A 1 84 ? -3.429 0.012 -4.193 1.00 96.19 84 ALA A O 1
ATOM 625 N N . ILE A 1 85 ? -1.859 -0.150 -5.793 1.00 97.50 85 ILE A N 1
ATOM 626 C CA . ILE A 1 85 ? -2.718 -0.829 -6.770 1.00 97.50 85 ILE A CA 1
ATOM 627 C C . ILE A 1 85 ? -3.172 -2.185 -6.225 1.00 97.50 85 ILE A C 1
ATOM 629 O O . ILE A 1 85 ? -4.365 -2.478 -6.246 1.00 97.50 85 ILE A O 1
ATOM 633 N N . ILE A 1 86 ? -2.254 -3.003 -5.700 1.00 97.62 86 ILE A N 1
ATOM 634 C CA . ILE A 1 86 ? -2.595 -4.329 -5.166 1.00 97.62 86 ILE A CA 1
ATOM 635 C C . ILE A 1 86 ? -3.510 -4.208 -3.945 1.00 97.62 86 ILE A C 1
ATOM 637 O O . ILE A 1 86 ? -4.528 -4.898 -3.888 1.00 97.62 86 ILE A O 1
ATOM 641 N N . ALA A 1 87 ? -3.203 -3.309 -3.006 1.00 96.50 87 ALA A N 1
ATOM 642 C CA . ALA A 1 87 ? -4.050 -3.070 -1.840 1.00 96.50 87 ALA A CA 1
ATOM 643 C C . ALA A 1 87 ? -5.465 -2.638 -2.254 1.00 96.50 87 ALA A C 1
ATOM 645 O O . ALA A 1 87 ? -6.440 -3.199 -1.764 1.00 96.50 87 ALA A O 1
ATOM 646 N N . MET A 1 88 ? -5.583 -1.703 -3.201 1.00 95.75 88 MET A N 1
ATOM 647 C CA . MET A 1 88 ? -6.868 -1.203 -3.692 1.00 95.75 88 MET A CA 1
ATOM 648 C C . MET A 1 88 ? -7.667 -2.275 -4.438 1.00 95.75 88 MET A C 1
ATOM 650 O O . MET A 1 88 ? -8.871 -2.417 -4.216 1.00 95.75 88 MET A O 1
ATOM 654 N N . LEU A 1 89 ? -7.019 -3.049 -5.311 1.00 96.94 89 LEU A N 1
ATOM 655 C CA . LEU A 1 89 ? -7.683 -4.125 -6.045 1.00 96.94 89 LEU A CA 1
ATOM 656 C C . LEU A 1 89 ? -8.208 -5.193 -5.088 1.00 96.94 89 LEU A C 1
ATOM 658 O O . LEU A 1 89 ? -9.376 -5.568 -5.171 1.00 96.94 89 LEU A O 1
ATOM 662 N N . LEU A 1 90 ? -7.375 -5.650 -4.152 1.00 96.06 90 LEU A N 1
ATOM 663 C CA . LEU A 1 90 ? -7.783 -6.663 -3.184 1.00 96.06 90 LEU A CA 1
ATOM 664 C C . LEU A 1 90 ? -8.823 -6.129 -2.197 1.00 96.06 90 LEU A C 1
ATOM 666 O O . LEU A 1 90 ? -9.710 -6.886 -1.800 1.00 96.06 90 LEU A O 1
ATOM 670 N N . ASP A 1 91 ? -8.768 -4.840 -1.845 1.00 94.62 91 ASP A N 1
ATOM 671 C CA . ASP A 1 91 ? -9.777 -4.239 -0.978 1.00 94.62 91 ASP A CA 1
ATOM 672 C C . ASP A 1 91 ? -11.174 -4.229 -1.630 1.00 94.62 91 ASP A C 1
ATOM 674 O O . ASP A 1 91 ? -12.197 -4.430 -0.973 1.00 94.62 91 ASP A O 1
ATOM 678 N N . ASN A 1 92 ? -11.248 -4.056 -2.945 1.00 93.56 92 ASN A N 1
ATOM 679 C CA . ASN A 1 92 ? -12.526 -4.087 -3.656 1.00 93.56 92 ASN A CA 1
ATOM 680 C C . ASN A 1 92 ? -12.964 -5.508 -4.030 1.00 93.56 92 ASN A C 1
ATOM 682 O O . ASN A 1 92 ? -14.161 -5.793 -4.050 1.00 93.56 92 ASN A O 1
ATOM 686 N N . LEU A 1 93 ? -12.012 -6.401 -4.305 1.00 94.19 93 LEU A N 1
ATOM 687 C CA . LEU A 1 93 ? -12.302 -7.746 -4.795 1.00 94.19 93 LEU A CA 1
ATOM 688 C C . LEU A 1 93 ? -12.674 -8.727 -3.676 1.00 94.19 93 LEU A C 1
ATOM 690 O O . LEU A 1 93 ? -13.537 -9.581 -3.876 1.00 94.19 93 LEU A O 1
ATOM 694 N N . LEU A 1 94 ? -12.025 -8.640 -2.509 1.00 92.44 94 LEU A N 1
ATOM 695 C CA . LEU A 1 94 ? -12.239 -9.598 -1.424 1.00 92.44 94 LEU A CA 1
ATOM 696 C C . LEU A 1 94 ? -13.426 -9.193 -0.533 1.00 92.44 94 LEU A C 1
ATOM 698 O O . LEU A 1 94 ? -13.377 -8.122 0.090 1.00 92.44 94 LEU A O 1
ATOM 702 N N . PRO A 1 95 ? -14.459 -10.053 -0.403 1.00 90.00 95 PRO A N 1
ATOM 703 C CA . PRO A 1 95 ? -15.570 -9.827 0.514 1.00 90.00 95 PRO A CA 1
ATOM 704 C C . PRO A 1 95 ? -15.153 -10.075 1.975 1.00 90.00 95 PRO A C 1
ATOM 706 O O . PRO A 1 95 ? -14.060 -10.563 2.254 1.00 90.00 95 PRO A O 1
ATOM 709 N N . GLY A 1 96 ? -16.047 -9.767 2.922 1.00 84.69 96 GLY A N 1
ATOM 710 C CA . GLY A 1 96 ? -15.849 -10.095 4.343 1.00 84.69 96 GLY A CA 1
ATOM 711 C C . GLY A 1 96 ? -15.295 -8.965 5.218 1.00 84.69 96 GLY A C 1
ATOM 712 O O . GLY A 1 96 ? -14.802 -9.232 6.311 1.00 84.69 96 GLY A O 1
ATOM 713 N N . ALA A 1 97 ? -15.380 -7.713 4.763 1.00 87.44 97 ALA A N 1
ATOM 714 C CA . ALA A 1 97 ? -15.093 -6.531 5.576 1.00 87.44 97 ALA A CA 1
ATOM 715 C C . ALA A 1 97 ? -16.226 -5.507 5.451 1.00 87.44 97 ALA A C 1
ATOM 717 O O . ALA A 1 97 ? -16.635 -5.173 4.333 1.00 87.44 97 ALA A O 1
ATOM 718 N N . THR A 1 98 ? -16.710 -5.014 6.591 1.00 90.00 98 THR A N 1
ATOM 719 C CA . THR A 1 98 ? -17.665 -3.897 6.667 1.00 90.00 98 THR A CA 1
ATOM 720 C C . THR A 1 98 ? -16.979 -2.558 6.362 1.00 90.00 98 THR A C 1
ATOM 722 O O . THR A 1 98 ? -15.752 -2.484 6.274 1.00 90.00 98 THR A O 1
ATOM 725 N N . LYS A 1 99 ? -17.754 -1.474 6.197 1.00 87.12 99 LYS A N 1
ATOM 726 C CA . LYS A 1 99 ? -17.189 -0.121 6.049 1.00 87.12 99 LYS A CA 1
ATOM 727 C C . LYS A 1 99 ? -16.367 0.292 7.276 1.00 87.12 99 LYS A C 1
ATOM 729 O O . LYS A 1 99 ? -15.262 0.807 7.106 1.00 87.12 99 LYS A O 1
ATOM 734 N N . ALA A 1 100 ? -16.865 0.000 8.479 1.00 87.94 100 ALA A N 1
ATOM 735 C CA . ALA A 1 100 ? -16.131 0.166 9.730 1.00 87.94 100 ALA A CA 1
ATOM 736 C C . ALA A 1 100 ? -14.801 -0.602 9.728 1.00 87.94 100 ALA A C 1
ATOM 738 O O . ALA A 1 100 ? -13.762 -0.033 10.046 1.00 87.94 100 ALA A O 1
ATOM 739 N N . ASP A 1 101 ? -14.803 -1.870 9.295 1.00 88.12 101 ASP A N 1
ATOM 740 C CA . ASP A 1 101 ? -13.585 -2.693 9.283 1.00 88.12 101 ASP A CA 1
ATOM 741 C C . ASP A 1 101 ? -12.492 -2.139 8.366 1.00 88.12 101 ASP A C 1
ATOM 743 O O . ASP A 1 101 ? -11.313 -2.396 8.604 1.00 88.12 101 ASP A O 1
ATOM 747 N N . ARG A 1 102 ? -12.872 -1.403 7.316 1.00 88.44 102 ARG A N 1
ATOM 748 C CA . ARG A 1 102 ? -11.955 -0.741 6.376 1.00 88.44 102 ARG A CA 1
ATOM 749 C C . ARG A 1 102 ? -11.507 0.647 6.849 1.00 88.44 102 ARG A C 1
ATOM 751 O O . ARG A 1 102 ? -10.725 1.288 6.158 1.00 88.44 102 ARG A O 1
ATOM 758 N N . GLY A 1 103 ? -12.023 1.129 7.982 1.00 88.62 103 GLY A N 1
ATOM 759 C CA . GLY A 1 103 ? -11.778 2.479 8.492 1.00 88.62 103 GLY A CA 1
ATOM 760 C C . GLY A 1 103 ? -12.544 3.585 7.759 1.00 88.62 103 GLY A C 1
ATOM 761 O O . GLY A 1 103 ? -12.342 4.759 8.055 1.00 88.62 103 GLY A O 1
ATOM 762 N N . LEU A 1 104 ? -13.446 3.243 6.830 1.00 88.50 104 LEU A N 1
ATOM 763 C CA . LEU A 1 104 ? -14.169 4.231 6.019 1.00 88.50 104 LEU A CA 1
ATOM 764 C C . LEU A 1 104 ? -15.128 5.081 6.856 1.00 88.50 104 LEU A C 1
ATOM 766 O O . LEU A 1 104 ? -15.296 6.257 6.574 1.00 88.50 104 LEU A O 1
ATOM 770 N N . GLU A 1 105 ? -15.716 4.517 7.911 1.00 89.44 105 GLU A N 1
ATOM 771 C CA . GLU A 1 105 ? -16.606 5.272 8.805 1.00 89.44 105 GLU A CA 1
ATOM 772 C C . GLU A 1 105 ? -15.859 6.310 9.650 1.00 89.44 105 GLU A C 1
ATOM 774 O O . GLU A 1 105 ? -16.417 7.358 9.961 1.00 89.44 105 GLU A O 1
ATOM 779 N N . ALA A 1 106 ? -14.606 6.033 10.028 1.00 85.44 106 ALA A N 1
ATOM 780 C CA . ALA A 1 106 ? -13.767 7.016 10.710 1.00 85.44 106 ALA A CA 1
ATOM 781 C C . ALA A 1 106 ? -13.440 8.175 9.757 1.00 85.44 106 ALA A C 1
ATOM 783 O O . ALA A 1 106 ? -13.640 9.333 10.106 1.00 85.44 106 ALA A O 1
ATOM 784 N N . TRP A 1 107 ? -13.070 7.851 8.514 1.00 83.38 107 TRP A N 1
ATOM 785 C CA . TRP A 1 107 ? -12.857 8.844 7.460 1.00 83.38 107 TRP A CA 1
ATOM 786 C C . TRP A 1 107 ? -14.101 9.684 7.161 1.00 83.38 107 TRP A C 1
ATOM 788 O O . TRP A 1 107 ? -13.990 10.896 7.018 1.00 83.38 107 TRP A O 1
ATOM 798 N N . GLU A 1 108 ? -15.281 9.068 7.077 1.00 85.94 108 GLU A N 1
ATOM 799 C CA . GLU A 1 108 ? -16.539 9.780 6.819 1.00 85.94 108 GLU A CA 1
ATOM 800 C C . GLU A 1 108 ? -16.883 10.772 7.946 1.00 85.94 108 GLU A C 1
ATOM 802 O O . GLU A 1 108 ? -17.468 11.812 7.663 1.00 85.94 108 GLU A O 1
ATOM 807 N N . LYS A 1 109 ? -16.503 10.491 9.201 1.00 83.69 109 LYS A N 1
ATOM 808 C CA . LYS A 1 109 ? -16.697 11.409 10.338 1.00 83.69 109 LYS A CA 1
ATOM 809 C C . LYS A 1 109 ? -15.680 12.547 10.341 1.00 83.69 109 LYS A C 1
ATOM 811 O O . LYS A 1 109 ? -16.065 13.709 10.455 1.00 83.69 109 LYS A O 1
ATOM 816 N N . ASP A 1 110 ? -14.405 12.208 10.175 1.00 80.81 110 ASP A N 1
ATOM 817 C CA . ASP A 1 110 ? -13.298 13.163 10.269 1.00 80.81 110 ASP A CA 1
ATOM 818 C C . ASP A 1 110 ? -13.231 14.108 9.055 1.00 80.81 110 ASP A C 1
ATOM 820 O O . ASP A 1 110 ? -12.669 15.194 9.147 1.00 80.81 110 ASP A O 1
ATOM 824 N N . ALA A 1 111 ? -13.818 13.727 7.916 1.00 79.56 111 ALA A N 1
ATOM 825 C CA . ALA A 1 111 ? -13.825 14.535 6.695 1.00 79.56 111 ALA A CA 1
ATOM 826 C C . ALA A 1 111 ? -15.000 15.531 6.594 1.00 79.56 111 ALA A C 1
ATOM 828 O O . ALA A 1 111 ? -15.201 16.118 5.529 1.00 79.56 111 ALA A O 1
ATOM 829 N N . THR A 1 112 ? -15.792 15.720 7.656 1.00 85.06 112 THR A N 1
ATOM 830 C CA . THR A 1 112 ? -16.920 16.672 7.665 1.00 85.06 112 THR A CA 1
ATOM 831 C C . THR A 1 112 ? -16.471 18.094 7.994 1.00 85.06 112 THR A C 1
ATOM 833 O O . THR A 1 112 ? -15.588 18.287 8.821 1.00 85.06 112 THR A O 1
ATOM 836 N N . GLU A 1 113 ? -17.099 19.105 7.380 1.00 82.88 113 GLU A N 1
ATOM 837 C CA . GLU A 1 113 ? -16.791 20.531 7.626 1.00 82.88 113 GLU A CA 1
ATOM 838 C C . GLU A 1 113 ? -16.885 20.894 9.116 1.00 82.88 113 GLU A C 1
ATOM 840 O O . GLU A 1 113 ? -16.048 21.607 9.655 1.00 82.88 113 GLU A O 1
ATOM 845 N N . GLU A 1 114 ? -17.879 20.339 9.806 1.00 83.81 114 GLU A N 1
ATOM 846 C CA . GLU A 1 114 ? -18.085 20.525 11.243 1.00 83.81 114 GLU A CA 1
ATOM 847 C C . GLU A 1 114 ? -16.916 19.952 12.062 1.00 83.81 114 GLU A C 1
ATOM 849 O O . GLU A 1 114 ? -16.437 20.612 12.983 1.00 83.81 114 GLU A O 1
ATOM 854 N N . ALA A 1 115 ? -16.404 18.772 11.689 1.00 83.25 115 ALA A N 1
ATOM 855 C CA . ALA A 1 115 ? -15.232 18.176 12.328 1.00 83.25 115 ALA A CA 1
ATOM 856 C C . ALA A 1 115 ? -13.951 18.987 12.074 1.00 83.25 115 ALA A C 1
ATOM 858 O O . ALA A 1 115 ? -13.105 19.076 12.964 1.00 83.25 115 ALA A O 1
ATOM 859 N N . TRP A 1 116 ? -13.812 19.608 10.896 1.00 81.00 116 TRP A N 1
ATOM 860 C CA . TRP A 1 116 ? -12.697 20.516 10.602 1.00 81.00 116 TRP A CA 1
ATOM 861 C C . TRP A 1 116 ? -12.743 21.770 11.477 1.00 81.00 116 TRP A C 1
ATOM 863 O O . TRP A 1 116 ? -11.733 22.114 12.091 1.00 81.00 116 TRP A O 1
ATOM 873 N N . ILE A 1 117 ? -13.913 22.407 11.592 1.00 85.12 117 ILE A N 1
ATOM 874 C CA . ILE A 1 117 ? -14.107 23.597 12.432 1.00 85.12 117 ILE A CA 1
ATOM 875 C C . ILE A 1 117 ? -13.822 23.268 13.907 1.00 85.12 117 ILE A C 1
ATOM 877 O O . ILE A 1 117 ? -13.058 23.977 14.562 1.00 85.12 117 ILE A O 1
ATOM 881 N N . GLU A 1 118 ? -14.359 22.159 14.426 1.00 85.62 118 GLU A N 1
ATOM 882 C CA . GLU A 1 118 ? -14.103 21.720 15.806 1.00 85.62 118 GLU A CA 1
ATOM 883 C C . GLU A 1 118 ? -12.612 21.408 16.041 1.00 85.62 118 GLU A C 1
ATOM 885 O O . GLU A 1 118 ? -12.052 21.739 17.092 1.00 85.62 118 GLU A O 1
ATOM 890 N N . ALA A 1 119 ? -11.940 20.792 15.062 1.00 83.12 119 ALA A N 1
ATOM 891 C CA . ALA A 1 119 ? -10.512 20.511 15.142 1.00 83.12 119 ALA A CA 1
ATOM 892 C C . ALA A 1 119 ? -9.672 21.797 15.193 1.00 83.12 119 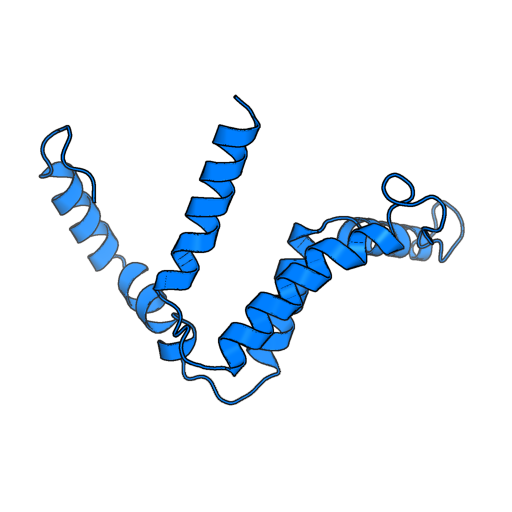ALA A C 1
ATOM 894 O O . ALA A 1 119 ? -8.748 21.873 16.007 1.00 83.12 119 ALA A O 1
ATOM 895 N N . GLU A 1 120 ? -10.003 22.810 14.387 1.00 84.75 120 GLU A N 1
ATOM 896 C CA . GLU A 1 120 ? -9.333 24.115 14.407 1.00 84.75 120 GLU A CA 1
ATOM 897 C C . GLU A 1 120 ? -9.524 24.839 15.742 1.00 84.75 120 GLU A C 1
ATOM 899 O O . GLU A 1 120 ? -8.548 25.322 16.323 1.00 84.75 120 GLU A O 1
ATOM 904 N N . GLU A 1 121 ? -10.749 24.860 16.273 1.00 86.25 121 GLU A N 1
ATOM 905 C CA . GLU A 1 121 ? -11.040 25.448 17.585 1.00 86.25 121 GLU A CA 1
ATOM 906 C C . GLU A 1 121 ? -10.259 24.743 18.699 1.00 86.25 121 GLU A C 1
ATOM 908 O O . GLU A 1 121 ? -9.643 25.385 19.558 1.00 86.25 121 GLU A O 1
ATOM 913 N N . ARG A 1 122 ? -10.222 23.407 18.658 1.00 82.69 122 ARG A N 1
ATOM 914 C CA . ARG A 1 122 ? -9.473 22.601 19.622 1.00 82.69 122 ARG A CA 1
ATOM 915 C C . ARG A 1 122 ? -7.970 22.847 19.520 1.00 82.69 122 ARG A C 1
ATOM 917 O O . ARG A 1 122 ? -7.316 22.933 20.556 1.00 82.69 122 ARG A O 1
ATOM 924 N N . TRP A 1 123 ? -7.418 22.968 18.312 1.00 80.75 123 TRP A N 1
ATOM 925 C CA . TRP A 1 123 ? -5.999 23.272 18.098 1.00 80.75 123 TRP A CA 1
ATOM 926 C C . TRP A 1 123 ? -5.630 24.683 18.541 1.00 80.75 123 TRP A C 1
ATOM 928 O O . TRP A 1 123 ? -4.599 24.851 19.188 1.00 80.75 123 TRP A O 1
ATOM 938 N N . ALA A 1 124 ? -6.484 25.672 18.274 1.00 85.12 124 ALA A N 1
ATOM 939 C CA . ALA A 1 124 ? -6.298 27.038 18.754 1.00 85.12 124 ALA A CA 1
ATOM 940 C C . ALA A 1 124 ? -6.311 27.125 20.293 1.00 85.12 124 ALA A C 1
ATOM 942 O O . ALA A 1 124 ? -5.666 28.000 20.869 1.00 85.12 124 ALA A O 1
ATOM 943 N N . ALA A 1 125 ? -7.022 26.208 20.959 1.00 84.88 125 ALA A N 1
ATOM 944 C CA . ALA A 1 125 ? -7.095 26.118 22.414 1.00 84.88 125 ALA A CA 1
ATOM 945 C C . ALA A 1 125 ? -5.967 25.287 23.064 1.00 84.88 125 ALA A C 1
ATOM 947 O O . ALA A 1 125 ? -5.819 25.341 24.290 1.00 84.88 125 ALA A O 1
ATOM 948 N N . MET A 1 126 ? -5.178 24.519 22.298 1.00 81.44 126 MET A N 1
ATOM 949 C CA . MET A 1 126 ? -4.088 2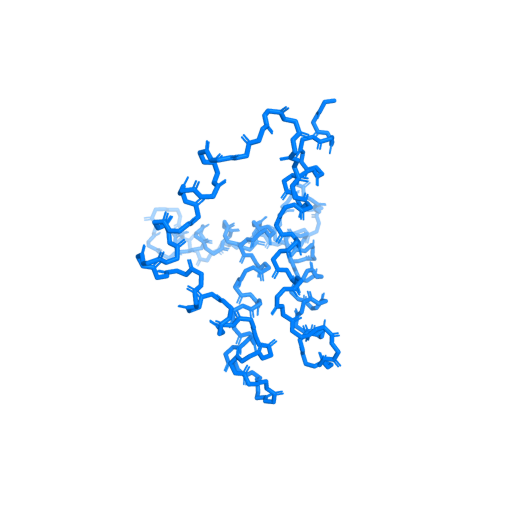3.715 22.865 1.00 81.44 126 MET A CA 1
ATOM 950 C C . MET A 1 126 ? -2.914 24.601 23.285 1.00 81.44 126 MET A C 1
ATOM 952 O O . MET A 1 126 ? -2.489 25.501 22.560 1.00 81.44 126 MET A O 1
ATOM 956 N N . LYS A 1 127 ? -2.355 24.328 24.468 1.00 78.62 127 LYS A N 1
ATOM 957 C CA . LYS A 1 127 ? -1.140 25.011 24.920 1.00 78.62 127 LYS A CA 1
ATOM 958 C C . LYS A 1 127 ? 0.062 24.478 24.153 1.00 78.62 127 LYS A C 1
ATOM 960 O O . LYS A 1 127 ? 0.172 23.280 23.897 1.00 78.62 127 LYS A O 1
ATOM 965 N N . GLU A 1 128 ? 0.981 25.376 23.815 1.00 68.44 128 GLU A N 1
ATOM 966 C CA . GLU A 1 128 ? 2.215 25.041 23.108 1.00 68.44 128 GLU A CA 1
ATOM 967 C C . GLU A 1 128 ? 2.978 23.940 23.874 1.00 68.44 128 GLU A C 1
ATOM 969 O O . GLU A 1 128 ? 3.394 24.137 25.017 1.00 68.44 128 GLU A O 1
ATOM 974 N N . GLY A 1 129 ? 3.104 22.755 23.268 1.00 66.94 129 GLY A N 1
ATOM 975 C CA . GLY A 1 129 ? 3.762 21.586 23.867 1.00 66.94 129 GLY A CA 1
ATOM 976 C C . GLY A 1 129 ? 2.843 20.424 24.269 1.00 66.94 129 GLY A C 1
ATOM 977 O O . GLY A 1 129 ? 3.354 19.344 24.563 1.00 66.94 129 GLY A O 1
ATOM 978 N N . GLU A 1 130 ? 1.518 20.583 24.231 1.00 65.81 130 GLU A N 1
ATOM 979 C CA . GLU A 1 130 ? 0.579 19.460 24.352 1.00 65.81 130 GLU A CA 1
ATOM 980 C C . GLU A 1 130 ? 0.381 18.823 22.965 1.00 65.81 130 GLU A C 1
ATOM 982 O O . GLU A 1 130 ? -0.321 19.360 22.111 1.00 65.81 130 GLU A O 1
ATOM 987 N N . MET A 1 131 ? 1.048 17.694 22.700 1.00 61.94 131 MET A N 1
ATOM 988 C CA . MET A 1 131 ? 0.827 16.901 21.482 1.00 61.94 131 MET A CA 1
ATOM 989 C C . MET A 1 131 ? 0.030 15.632 21.799 1.00 61.94 131 MET A C 1
ATOM 991 O O . MET A 1 131 ? 0.201 15.047 22.869 1.00 61.94 131 MET A O 1
ATOM 995 N N . ARG A 1 132 ? -0.856 15.256 20.864 1.00 56.88 132 ARG A N 1
ATOM 996 C CA . ARG A 1 132 ? -1.681 14.036 20.896 1.00 56.88 132 ARG A CA 1
ATOM 997 C C . ARG A 1 132 ? -0.846 12.765 21.014 1.00 56.88 132 ARG A C 1
ATOM 999 O O . ARG A 1 132 ? 0.226 12.708 20.374 1.00 56.88 132 ARG A O 1
#

Foldseek 3Di:
DVVVVVVVVVVVVCVLCVQAQPVPPLLVVLQVVLLVQLVVQLCQAPCVNDVNHDQFQQDDPPDPRRVVSVVVSVQSNHSVSSSVVSSVVSVVPDDDADCSNGSNVVVVVCVDPVNVVVVVVVVVPDDPPDDD

Sequence (132 aa):
MFVGLFGMIASVGLSNLQIVNMNNSRNLFIIGLAFFCGLSVPYHFNPMLSANAVPLVWGEAGSLVNTLSNIFQAILTTGMAVTAIIAMLLDNLLPGATKADRGLEAWEKDATEEAWIEAEERWAAMKEGEMR